Protein AF-A0A0M2V6H8-F1 (afdb_monomer)

Radius of gyration: 18.44 Å; Cα contacts (8 Å, |Δi|>4): 115; chains: 1; bounding box: 52×43×38 Å

Sequence (139 aa):
MTTFCNKELAPEEMGNYSDVTEVLNKEFSAEYQAFMADYAATGRSQHDPKLIKKHLEIIGADEKTKEKILLRHKVQAEFGANPLFSGNGLTKVNHNNRYSSDTPQQYGVAETFTFERDPLTIENLGPSVAIFPAKPIKG

Structure (mmCIF, N/CA/C/O backbone):
data_AF-A0A0M2V6H8-F1
#
_entry.id   AF-A0A0M2V6H8-F1
#
loop_
_atom_site.group_PDB
_atom_site.id
_atom_site.type_symbol
_atom_site.label_atom_id
_atom_site.label_alt_id
_atom_site.label_comp_id
_atom_site.label_asym_id
_atom_site.label_entity_id
_atom_site.label_seq_id
_atom_site.pdbx_PDB_ins_code
_atom_site.Cartn_x
_atom_site.Cartn_y
_atom_site.Cartn_z
_atom_site.occupancy
_atom_site.B_iso_or_equiv
_atom_site.auth_seq_id
_atom_site.auth_comp_id
_atom_site.auth_asym_id
_atom_site.auth_atom_id
_atom_site.pdbx_PDB_model_num
ATOM 1 N N . MET A 1 1 ? -8.957 -4.853 -8.916 1.00 72.00 1 MET A N 1
ATOM 2 C CA . MET A 1 1 ? -8.043 -4.690 -7.766 1.00 72.00 1 MET A CA 1
ATOM 3 C C . MET A 1 1 ? -8.717 -5.115 -6.466 1.00 72.00 1 MET A C 1
ATOM 5 O O . MET A 1 1 ? -8.337 -6.142 -5.936 1.00 72.00 1 MET A O 1
ATOM 9 N N . THR A 1 2 ? -9.769 -4.433 -6.004 1.00 79.31 2 THR A N 1
ATOM 10 C CA . THR A 1 2 ? -10.493 -4.750 -4.750 1.00 79.31 2 THR A CA 1
ATOM 11 C C . THR A 1 2 ? -10.930 -6.213 -4.621 1.00 79.31 2 THR A C 1
ATOM 13 O O . THR A 1 2 ? -10.548 -6.874 -3.665 1.00 79.31 2 THR A O 1
ATOM 16 N N . THR A 1 3 ? -11.631 -6.763 -5.621 1.00 82.50 3 THR A N 1
ATOM 17 C CA . THR A 1 3 ? -12.056 -8.180 -5.635 1.00 82.50 3 THR A CA 1
ATOM 18 C C . THR A 1 3 ? -10.890 -9.157 -5.499 1.00 82.50 3 THR A C 1
ATOM 20 O O . THR A 1 3 ? -11.033 -10.208 -4.887 1.00 82.50 3 THR A O 1
ATOM 23 N N . PHE A 1 4 ? -9.739 -8.817 -6.080 1.00 82.00 4 PHE A N 1
ATOM 24 C CA . PHE A 1 4 ? -8.539 -9.639 -6.000 1.00 82.00 4 PHE A CA 1
ATOM 25 C C . PHE A 1 4 ? -7.923 -9.549 -4.599 1.00 82.00 4 PHE A C 1
ATOM 27 O O . PHE A 1 4 ? -7.737 -10.574 -3.959 1.00 82.00 4 PHE A O 1
ATOM 34 N N . CYS A 1 5 ? -7.714 -8.342 -4.068 1.00 82.94 5 CYS A N 1
ATOM 35 C CA . CYS A 1 5 ? -7.177 -8.153 -2.718 1.00 82.94 5 CYS A CA 1
ATOM 36 C C . CYS A 1 5 ? -8.043 -8.820 -1.635 1.00 82.94 5 CYS A C 1
ATOM 38 O O . CYS A 1 5 ? -7.493 -9.483 -0.767 1.00 82.94 5 CYS A O 1
ATOM 40 N N . ASN A 1 6 ? -9.376 -8.717 -1.716 1.00 86.06 6 ASN A N 1
ATOM 41 C CA . ASN A 1 6 ? -10.295 -9.384 -0.776 1.00 86.06 6 ASN A CA 1
ATOM 42 C C . ASN A 1 6 ? -10.217 -10.914 -0.827 1.00 86.06 6 ASN A C 1
ATOM 44 O O . ASN A 1 6 ? -10.598 -11.584 0.126 1.00 86.06 6 ASN A O 1
ATOM 48 N N . LYS A 1 7 ? -9.786 -11.472 -1.961 1.00 87.50 7 LYS A 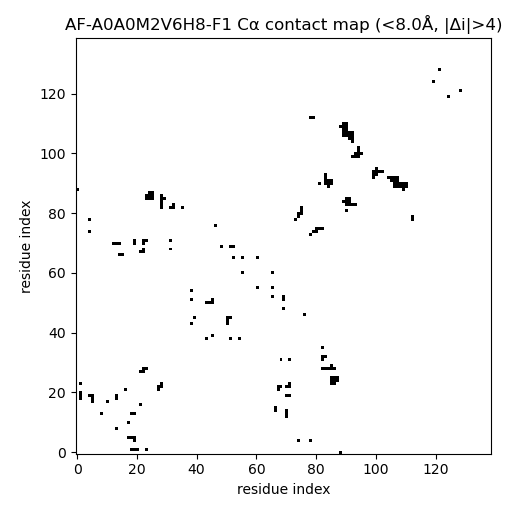N 1
ATOM 49 C CA . LYS A 1 7 ? -9.632 -12.914 -2.140 1.00 87.50 7 LYS A CA 1
ATOM 50 C C . LYS A 1 7 ? -8.274 -13.410 -1.646 1.00 87.50 7 LYS A C 1
ATOM 52 O O . LYS A 1 7 ? -8.200 -14.521 -1.133 1.00 87.50 7 LYS A O 1
ATOM 57 N N . GLU A 1 8 ? -7.217 -12.630 -1.862 1.00 86.19 8 GLU A N 1
ATOM 58 C CA . GLU A 1 8 ? -5.848 -13.069 -1.582 1.00 86.19 8 GLU A CA 1
ATOM 59 C C . GLU A 1 8 ? -5.355 -12.706 -0.178 1.00 86.19 8 GLU A C 1
ATOM 61 O O . GLU A 1 8 ? -4.503 -13.417 0.342 1.00 86.19 8 GLU A O 1
ATOM 66 N N . LEU A 1 9 ? -5.861 -11.633 0.440 1.00 85.38 9 LEU A N 1
ATOM 67 C CA . LEU A 1 9 ? -5.508 -11.309 1.823 1.00 85.38 9 LEU A CA 1
ATOM 68 C C . LEU A 1 9 ? -6.156 -12.302 2.784 1.00 85.38 9 LEU A C 1
ATOM 70 O O . LEU A 1 9 ? -7.356 -12.570 2.701 1.00 85.38 9 LEU A O 1
ATOM 74 N N . ALA A 1 10 ? -5.377 -12.799 3.740 1.00 86.19 10 ALA A N 1
ATOM 75 C CA . ALA A 1 10 ? -5.932 -13.579 4.833 1.00 86.19 10 ALA A CA 1
ATOM 76 C C . ALA A 1 10 ? -6.727 -12.670 5.800 1.00 86.19 10 ALA A C 1
ATOM 78 O O . ALA A 1 10 ? -6.422 -11.477 5.920 1.00 86.19 10 ALA A O 1
ATOM 79 N N . PRO A 1 11 ? -7.736 -13.195 6.521 1.00 83.75 11 PRO A N 1
ATOM 80 C CA . PRO A 1 11 ? -8.531 -12.408 7.468 1.00 83.75 11 PRO A CA 1
ATOM 81 C C . PRO A 1 11 ? -7.688 -11.656 8.508 1.00 83.75 11 PRO A C 1
ATOM 83 O O . PRO A 1 11 ? -7.974 -10.505 8.826 1.00 83.75 11 PRO A O 1
ATOM 86 N N . GLU A 1 12 ? -6.600 -12.261 8.986 1.00 84.25 12 GLU A N 1
ATOM 87 C CA . GLU A 1 12 ? -5.681 -11.646 9.949 1.00 84.25 12 GLU A CA 1
ATOM 88 C C . GLU A 1 12 ? -4.955 -10.430 9.357 1.00 84.25 12 GLU A C 1
ATOM 90 O O . GLU A 1 12 ? -4.581 -9.502 10.074 1.00 84.25 12 GLU A O 1
ATOM 95 N N . GLU A 1 13 ? -4.757 -10.421 8.039 1.00 82.75 13 GLU A N 1
ATOM 96 C CA . GLU A 1 13 ? -4.105 -9.338 7.307 1.00 82.75 13 GLU A CA 1
ATOM 97 C C . GLU A 1 13 ? -5.057 -8.180 7.007 1.00 82.75 13 GLU A C 1
ATOM 99 O O . GLU A 1 13 ? -4.599 -7.046 6.859 1.00 82.75 13 GLU A O 1
ATOM 104 N N . MET A 1 14 ? -6.362 -8.459 6.946 1.00 82.50 14 MET A N 1
ATOM 105 C CA . MET A 1 14 ? -7.407 -7.442 6.823 1.00 82.50 14 MET A CA 1
ATOM 106 C C . MET A 1 14 ? -7.745 -6.778 8.168 1.00 82.50 14 MET A C 1
ATOM 108 O O . MET A 1 14 ? -8.324 -5.689 8.200 1.00 82.50 14 MET A O 1
ATOM 112 N N . GLY A 1 15 ? -7.332 -7.387 9.285 1.00 82.81 15 GLY A N 1
ATOM 113 C CA . GLY A 1 15 ? -7.560 -6.860 10.626 1.00 82.81 15 GLY A CA 1
ATOM 114 C C . GLY A 1 15 ? -9.053 -6.774 10.943 1.00 82.81 15 GLY A C 1
ATOM 115 O O . GLY A 1 15 ? -9.768 -7.767 10.864 1.00 82.81 15 GLY A O 1
ATOM 116 N N . ASN A 1 16 ? -9.533 -5.577 11.288 1.00 84.94 16 ASN A N 1
ATOM 117 C CA . ASN A 1 16 ? -10.950 -5.333 11.588 1.00 84.94 16 ASN A CA 1
ATOM 118 C C . ASN A 1 16 ? -11.819 -5.108 10.338 1.00 84.94 16 ASN A C 1
ATOM 120 O O . ASN A 1 16 ? -13.021 -4.862 10.462 1.00 84.94 16 ASN A O 1
ATOM 124 N N . TYR A 1 17 ? -11.232 -5.155 9.142 1.00 86.50 17 TYR A N 1
ATOM 125 C CA . TYR A 1 17 ? -11.947 -4.952 7.889 1.00 86.50 17 TYR A CA 1
ATOM 126 C C . TYR A 1 17 ? -12.276 -6.292 7.238 1.00 86.50 17 TYR A C 1
ATOM 128 O O . TYR A 1 17 ? -11.476 -7.219 7.245 1.00 86.50 17 TYR A O 1
ATOM 136 N N . SER A 1 18 ? -13.462 -6.381 6.644 1.00 83.38 18 SER A N 1
ATOM 137 C CA . SER A 1 18 ? -13.866 -7.509 5.798 1.00 83.38 18 SER A CA 1
ATOM 138 C C . SER A 1 18 ? -13.768 -7.194 4.303 1.00 83.38 18 SER A C 1
ATOM 140 O O . SER A 1 18 ? -13.950 -8.091 3.482 1.00 83.38 18 SER A O 1
ATOM 142 N N . ASP A 1 19 ? -13.512 -5.930 3.949 1.00 87.12 19 ASP A N 1
ATOM 143 C CA . ASP A 1 19 ? -13.425 -5.461 2.569 1.00 87.12 19 ASP A CA 1
ATOM 144 C C . ASP A 1 19 ? -12.394 -4.327 2.429 1.00 87.12 19 ASP A C 1
ATOM 146 O O . ASP A 1 19 ? -12.477 -3.292 3.098 1.00 87.12 19 ASP A O 1
ATOM 150 N N . VAL A 1 20 ? -11.431 -4.490 1.517 1.00 87.62 20 VAL A N 1
ATOM 151 C CA . VAL A 1 20 ? -10.428 -3.469 1.199 1.00 87.62 20 VAL A CA 1
ATOM 152 C C . VAL A 1 20 ? -11.004 -2.241 0.490 1.00 87.62 20 VAL A C 1
ATOM 154 O O . VAL A 1 20 ? -10.299 -1.239 0.366 1.00 87.62 20 VAL A O 1
ATOM 157 N N . THR A 1 21 ? -12.262 -2.245 0.033 1.00 88.25 21 THR A N 1
ATOM 158 C CA . THR A 1 21 ? -12.916 -1.037 -0.512 1.00 88.25 21 THR A CA 1
ATOM 159 C C . THR A 1 21 ? -12.959 0.105 0.501 1.00 88.25 21 THR A C 1
ATOM 161 O O . THR A 1 21 ? -12.975 1.269 0.108 1.00 88.25 21 THR A O 1
ATOM 164 N N . GLU A 1 22 ? -12.898 -0.205 1.798 1.00 87.81 22 GLU A N 1
ATOM 165 C CA . GLU A 1 22 ? -12.802 0.766 2.897 1.00 87.81 22 GLU A CA 1
ATOM 166 C C . GLU A 1 22 ? -11.524 1.614 2.873 1.00 87.81 22 GLU A C 1
ATOM 168 O O . GLU A 1 22 ? -11.493 2.702 3.463 1.00 87.81 22 GLU A O 1
ATOM 173 N N . VAL A 1 23 ? -10.487 1.129 2.181 1.00 87.38 23 VAL A N 1
ATOM 174 C CA . VAL A 1 23 ? -9.190 1.803 2.034 1.00 87.38 23 VAL A CA 1
ATOM 175 C C . VAL A 1 23 ? -8.781 2.033 0.574 1.00 87.38 23 VAL A C 1
ATOM 177 O O . VAL A 1 23 ? -7.915 2.857 0.294 1.00 87.38 23 VAL A O 1
ATOM 180 N N . LEU A 1 24 ? -9.406 1.342 -0.382 1.00 85.12 24 LEU A N 1
ATOM 181 C CA . LEU A 1 24 ? -9.209 1.521 -1.824 1.00 85.12 24 LEU A CA 1
ATOM 182 C C . LEU A 1 24 ? -10.299 2.398 -2.456 1.00 85.12 24 LEU A C 1
ATOM 184 O O . LEU A 1 24 ? -10.794 2.098 -3.541 1.00 85.12 24 LEU A O 1
ATOM 188 N N . ASN A 1 25 ? -10.667 3.487 -1.789 1.00 84.75 25 ASN A N 1
ATOM 189 C CA . ASN A 1 25 ? -11.615 4.482 -2.290 1.00 84.75 25 ASN A CA 1
ATOM 190 C C . ASN A 1 25 ? -10.944 5.850 -2.468 1.00 84.75 25 ASN A C 1
ATOM 192 O O . ASN A 1 25 ? -9.824 6.085 -2.012 1.00 84.75 25 ASN A O 1
ATOM 196 N N . LYS A 1 26 ? -11.626 6.750 -3.178 1.00 80.25 26 LYS A N 1
ATOM 197 C CA . LYS A 1 26 ? -11.078 8.053 -3.569 1.00 80.25 26 LYS A CA 1
ATOM 198 C C . LYS A 1 26 ? -10.797 8.939 -2.358 1.00 80.25 26 LYS A C 1
ATOM 200 O O . LYS A 1 26 ? -9.805 9.668 -2.358 1.00 80.25 26 LYS A O 1
ATOM 205 N N . GLU A 1 27 ? -11.677 8.878 -1.369 1.00 84.69 27 GLU A N 1
ATOM 206 C CA . GLU A 1 27 ? -11.639 9.664 -0.144 1.00 84.69 27 GLU A CA 1
ATOM 207 C C . GLU A 1 27 ? -10.386 9.293 0.658 1.00 84.69 27 GLU A C 1
ATOM 209 O O . GLU A 1 27 ? -9.517 10.135 0.889 1.00 84.69 27 GLU A O 1
ATOM 214 N N . PHE A 1 28 ? -10.217 8.004 0.950 1.00 87.44 28 PHE A N 1
ATOM 215 C CA . PHE A 1 28 ? -9.093 7.508 1.735 1.00 87.44 28 PHE A CA 1
ATOM 216 C C . PHE A 1 28 ? -7.765 7.519 0.968 1.00 87.44 28 PHE A C 1
ATOM 218 O O . PHE A 1 28 ? -6.708 7.715 1.564 1.00 87.44 28 PHE A O 1
ATOM 225 N N . SER A 1 29 ? -7.780 7.381 -0.363 1.00 84.12 29 SER A N 1
ATOM 226 C CA . SER A 1 29 ? -6.562 7.522 -1.172 1.00 84.12 29 SER A CA 1
ATOM 227 C C . SER A 1 29 ? -5.890 8.889 -0.989 1.00 84.12 29 SER A C 1
ATOM 229 O O . SER A 1 29 ? -4.664 8.961 -1.017 1.00 84.12 29 SER A O 1
ATOM 231 N N . ALA A 1 30 ? -6.656 9.967 -0.788 1.00 84.88 30 ALA A N 1
ATOM 232 C CA . ALA A 1 30 ? -6.089 11.292 -0.531 1.00 84.88 30 ALA A CA 1
ATOM 233 C C . ALA A 1 30 ? -5.434 11.380 0.857 1.00 84.88 30 ALA A C 1
ATOM 235 O O . ALA A 1 30 ? -4.326 11.904 0.977 1.00 84.88 30 ALA A O 1
ATOM 236 N N . GLU A 1 31 ? -6.084 10.825 1.883 1.00 89.56 31 GLU A N 1
ATOM 237 C CA . GLU A 1 31 ? -5.536 10.742 3.244 1.00 89.56 31 GLU A CA 1
ATOM 238 C C . GLU A 1 31 ? -4.242 9.922 3.272 1.00 89.56 31 GLU A C 1
ATOM 240 O O . GLU A 1 31 ? -3.222 10.358 3.806 1.00 89.56 31 GLU A O 1
ATOM 245 N N . TYR A 1 32 ? -4.250 8.763 2.616 1.00 90.31 32 TYR A N 1
ATOM 246 C CA . TYR A 1 32 ? -3.085 7.897 2.517 1.00 90.31 32 TYR A CA 1
ATOM 247 C C . TYR A 1 32 ? -1.931 8.551 1.741 1.00 90.31 32 TYR A C 1
ATOM 249 O O . TYR A 1 32 ? -0.771 8.442 2.140 1.00 90.31 32 TYR A O 1
ATOM 257 N N . GLN A 1 33 ? -2.232 9.284 0.664 1.00 86.56 33 GLN A N 1
ATOM 258 C CA . GLN A 1 33 ? -1.229 10.052 -0.075 1.00 86.56 33 GLN A CA 1
ATOM 259 C C . GLN A 1 33 ? -0.581 11.128 0.812 1.00 86.56 33 GLN A C 1
ATOM 261 O O . GLN A 1 33 ? 0.641 11.283 0.782 1.00 86.56 33 GLN A O 1
ATOM 266 N N . ALA A 1 34 ? -1.376 11.851 1.608 1.00 89.12 34 ALA A N 1
ATOM 267 C CA . ALA A 1 34 ? -0.867 12.854 2.541 1.00 89.12 34 ALA A CA 1
A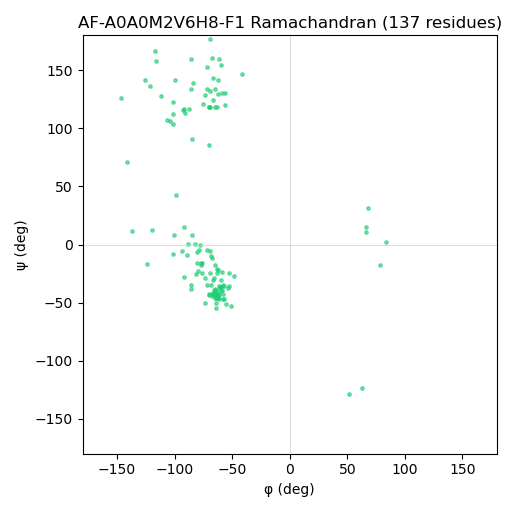TOM 268 C C . ALA A 1 34 ? 0.018 12.218 3.625 1.00 89.12 34 ALA A C 1
ATOM 270 O O . ALA A 1 34 ? 1.119 12.709 3.877 1.00 89.12 34 ALA A O 1
ATOM 271 N N . PHE A 1 35 ? -0.408 11.084 4.191 1.00 92.62 35 PHE A N 1
ATOM 272 C CA . PHE A 1 35 ? 0.398 10.312 5.137 1.00 92.62 35 PHE A CA 1
ATOM 273 C C . PHE A 1 35 ? 1.744 9.886 4.539 1.00 92.62 35 PHE A C 1
ATOM 275 O O . PHE A 1 35 ? 2.782 10.075 5.166 1.00 92.62 35 PHE A O 1
ATOM 282 N N . MET A 1 36 ? 1.759 9.343 3.318 1.00 90.44 36 MET A N 1
ATOM 283 C CA . MET A 1 36 ? 3.005 8.902 2.681 1.00 90.44 36 MET A CA 1
ATOM 284 C C . MET A 1 36 ? 3.941 10.070 2.347 1.00 90.44 36 MET A C 1
ATOM 286 O O . MET A 1 36 ? 5.158 9.896 2.387 1.00 90.44 36 MET A O 1
ATOM 290 N N . ALA A 1 37 ? 3.403 11.257 2.050 1.00 88.38 37 ALA A N 1
ATOM 291 C CA . ALA A 1 37 ? 4.204 12.464 1.852 1.00 88.38 37 ALA A CA 1
ATOM 292 C C . ALA A 1 37 ? 4.868 12.934 3.159 1.00 88.38 37 ALA A C 1
ATOM 294 O O . ALA A 1 37 ? 6.054 13.262 3.157 1.00 88.38 37 ALA A O 1
ATOM 295 N N . ASP A 1 38 ? 4.129 12.909 4.271 1.00 91.44 38 ASP A N 1
ATOM 296 C CA . ASP A 1 38 ? 4.664 13.196 5.606 1.00 91.44 38 ASP A CA 1
ATOM 297 C C . ASP A 1 38 ? 5.708 12.147 6.031 1.00 91.44 38 ASP A C 1
ATOM 299 O O . ASP A 1 38 ? 6.827 12.485 6.421 1.00 91.44 38 ASP A O 1
ATOM 303 N N . TYR A 1 39 ? 5.408 10.859 5.840 1.00 91.94 39 TYR A N 1
ATOM 304 C CA . TYR A 1 39 ? 6.339 9.769 6.128 1.00 91.94 39 TYR A CA 1
ATOM 305 C C . TYR A 1 39 ? 7.637 9.881 5.314 1.00 91.94 39 TYR A C 1
ATOM 307 O O . TYR A 1 39 ? 8.725 9.653 5.850 1.00 91.94 39 TYR A O 1
ATOM 315 N N . ALA A 1 40 ? 7.557 10.272 4.038 1.00 88.31 40 ALA A N 1
ATOM 316 C CA . ALA A 1 40 ? 8.727 10.455 3.180 1.00 88.31 40 ALA A CA 1
ATOM 317 C C . ALA A 1 40 ? 9.708 11.509 3.727 1.00 88.31 40 ALA A C 1
ATOM 319 O O . ALA A 1 40 ? 10.920 11.349 3.563 1.00 88.31 40 ALA A O 1
ATOM 320 N N . ALA A 1 41 ? 9.225 12.530 4.446 1.00 89.69 41 ALA A N 1
ATOM 321 C CA . ALA A 1 41 ? 10.080 13.537 5.080 1.00 89.69 41 ALA A CA 1
ATOM 322 C C . ALA A 1 41 ? 10.983 12.955 6.186 1.00 89.69 41 ALA A C 1
ATOM 324 O O . ALA A 1 41 ? 11.996 13.557 6.539 1.00 89.69 41 ALA A O 1
ATOM 325 N N . THR A 1 42 ? 10.667 11.763 6.707 1.00 89.75 42 THR A N 1
ATOM 326 C CA . THR A 1 42 ? 11.496 11.077 7.711 1.00 89.75 42 THR A CA 1
ATOM 327 C C . THR A 1 42 ? 12.748 10.415 7.128 1.00 89.75 42 THR A C 1
ATOM 329 O O . THR A 1 42 ? 13.648 10.050 7.886 1.00 89.75 42 THR A O 1
ATOM 332 N N . GLY A 1 43 ? 12.801 10.203 5.805 1.00 88.62 43 GLY A N 1
ATOM 333 C CA . GLY A 1 43 ? 13.884 9.480 5.127 1.00 88.62 43 GLY A CA 1
ATOM 334 C C . GLY A 1 43 ? 13.975 7.984 5.466 1.00 88.62 43 GLY A C 1
ATOM 335 O O . GLY A 1 43 ? 14.970 7.339 5.136 1.00 88.62 43 GLY A O 1
ATOM 336 N N . ARG A 1 44 ? 12.972 7.420 6.153 1.00 90.12 44 ARG A N 1
ATOM 337 C CA . ARG A 1 44 ? 12.948 6.009 6.567 1.00 90.12 44 ARG A CA 1
ATOM 338 C C . ARG A 1 44 ? 12.404 5.096 5.467 1.00 90.12 44 ARG A C 1
ATOM 340 O O . ARG A 1 44 ? 11.710 5.528 4.552 1.00 90.12 44 ARG A O 1
ATOM 347 N N . SER A 1 45 ? 12.724 3.806 5.574 1.00 87.25 45 SER A N 1
ATOM 348 C CA . SER A 1 45 ? 12.281 2.803 4.604 1.00 87.25 45 SER A CA 1
ATOM 349 C C . SER A 1 45 ? 10.777 2.551 4.695 1.00 87.25 45 SER A C 1
ATOM 351 O O . SER A 1 45 ? 10.298 2.005 5.686 1.00 87.25 45 SER A O 1
ATOM 353 N N . GLN A 1 46 ? 10.061 2.840 3.607 1.00 85.75 46 GLN A N 1
ATOM 354 C CA . GLN A 1 46 ? 8.645 2.494 3.433 1.00 85.75 46 GLN A CA 1
ATOM 355 C C . GLN A 1 46 ? 8.388 0.986 3.277 1.00 85.75 46 GLN A C 1
ATOM 357 O O . GLN A 1 46 ? 7.242 0.582 3.172 1.00 85.75 46 GLN A O 1
ATOM 362 N N . HIS A 1 47 ? 9.434 0.160 3.197 1.00 84.50 47 HIS A N 1
ATOM 363 C CA . HIS A 1 47 ? 9.304 -1.293 3.050 1.00 84.50 47 HIS A CA 1
ATOM 364 C C . HIS A 1 47 ? 9.338 -2.025 4.397 1.00 84.50 47 HIS A C 1
ATOM 366 O O . HIS A 1 47 ? 9.145 -3.236 4.437 1.00 84.50 47 HIS A O 1
ATOM 372 N N . ASP A 1 48 ? 9.590 -1.309 5.499 1.00 85.62 48 ASP A N 1
ATOM 373 C CA . ASP A 1 48 ? 9.492 -1.863 6.847 1.00 85.62 48 ASP A CA 1
ATOM 374 C C . ASP A 1 48 ? 8.164 -1.429 7.499 1.00 85.62 48 ASP A C 1
ATOM 376 O O . ASP A 1 48 ? 8.047 -0.291 7.980 1.00 85.62 48 ASP A O 1
ATOM 380 N N . PRO A 1 49 ? 7.157 -2.320 7.578 1.00 85.50 49 PRO A N 1
ATOM 381 C CA . PRO A 1 49 ? 5.849 -1.983 8.137 1.00 85.50 49 PRO A CA 1
ATOM 382 C C . PRO A 1 49 ? 5.918 -1.578 9.618 1.00 85.50 49 PRO A C 1
ATOM 3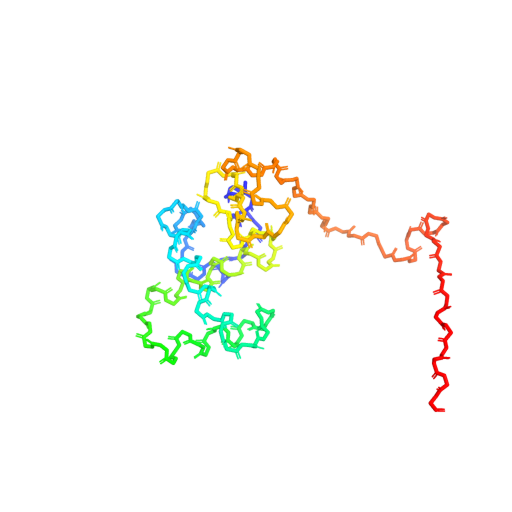84 O O . PRO A 1 49 ? 5.052 -0.842 10.100 1.00 85.50 49 PRO A O 1
ATOM 387 N N . LYS A 1 50 ? 6.964 -1.982 10.357 1.00 90.25 50 LYS A N 1
ATOM 388 C CA . LYS A 1 50 ? 7.155 -1.559 11.753 1.00 90.25 50 LYS A CA 1
ATOM 389 C C . LYS A 1 50 ? 7.482 -0.072 11.841 1.00 90.25 50 LYS A C 1
ATOM 391 O O . LYS A 1 50 ? 7.055 0.591 12.785 1.00 90.25 50 LYS A O 1
ATOM 396 N N . LEU A 1 51 ? 8.214 0.467 10.863 1.00 91.94 51 LEU A N 1
ATOM 397 C CA . LEU A 1 51 ? 8.555 1.889 10.822 1.00 91.94 51 LEU A CA 1
ATOM 398 C C . LEU A 1 51 ? 7.342 2.752 10.474 1.00 91.94 51 LEU A C 1
ATOM 400 O O . LEU A 1 51 ? 7.212 3.844 11.024 1.00 91.94 51 LEU A O 1
ATOM 404 N N . ILE A 1 52 ? 6.449 2.252 9.619 1.00 92.19 52 ILE A N 1
ATOM 405 C CA 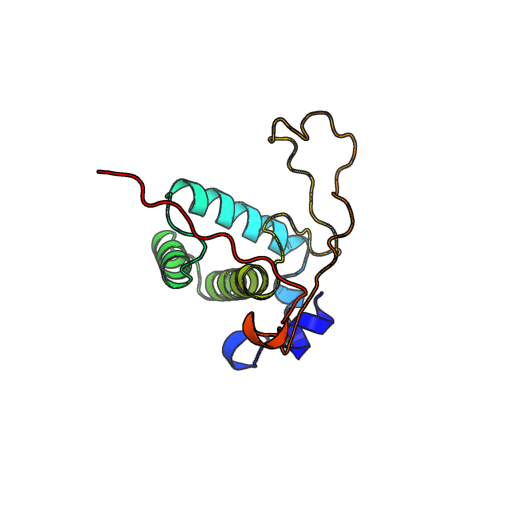. ILE A 1 52 ? 5.166 2.893 9.298 1.00 92.19 52 ILE A CA 1
ATOM 406 C C . ILE A 1 52 ? 4.281 2.951 10.543 1.00 92.19 52 ILE A C 1
ATOM 408 O O . ILE A 1 52 ? 3.825 4.029 10.923 1.00 92.19 52 ILE A O 1
ATOM 412 N N . LYS A 1 53 ? 4.115 1.819 11.243 1.00 92.56 53 LYS A N 1
ATOM 413 C CA . LYS A 1 53 ? 3.359 1.766 12.503 1.00 92.56 53 LYS A CA 1
ATOM 414 C C . LYS A 1 53 ? 3.926 2.729 13.549 1.00 92.56 53 LYS A C 1
ATOM 416 O O . LYS A 1 53 ? 3.181 3.506 14.137 1.00 92.56 53 LYS A O 1
ATOM 421 N N . LYS A 1 54 ? 5.249 2.735 13.727 1.00 93.62 54 LYS A N 1
ATOM 422 C CA . LYS A 1 54 ? 5.925 3.647 14.657 1.00 93.62 54 LYS A CA 1
ATOM 423 C C . LYS A 1 54 ? 5.691 5.117 14.298 1.00 93.62 54 LYS A C 1
ATOM 425 O O . LYS A 1 54 ? 5.568 5.948 15.189 1.00 93.62 54 LYS A O 1
ATOM 430 N N . HIS A 1 55 ? 5.645 5.455 13.010 1.00 94.44 55 HIS A N 1
ATOM 431 C CA . HIS A 1 55 ? 5.353 6.822 12.579 1.00 94.44 55 HIS A CA 1
ATOM 432 C C . HIS A 1 55 ? 3.919 7.233 12.920 1.00 94.44 55 HIS A C 1
ATOM 434 O O . HIS A 1 55 ? 3.714 8.309 13.472 1.00 94.44 55 HIS A O 1
ATOM 440 N N . LEU A 1 56 ? 2.946 6.344 12.703 1.00 93.50 56 LEU A N 1
ATOM 441 C CA . LEU A 1 56 ? 1.552 6.572 13.097 1.00 93.50 56 LEU A CA 1
ATOM 442 C C . LEU A 1 56 ? 1.386 6.790 14.610 1.00 93.50 56 LEU A C 1
ATOM 444 O O . LEU A 1 56 ? 0.561 7.597 15.037 1.00 93.50 56 LEU A O 1
ATOM 448 N N . GLU A 1 57 ? 2.173 6.084 15.422 1.00 93.19 57 GLU A N 1
ATOM 449 C CA . GLU A 1 57 ? 2.225 6.290 16.873 1.00 93.19 57 GLU A CA 1
ATOM 450 C C . GLU A 1 57 ? 2.818 7.661 17.236 1.00 93.19 57 GLU A C 1
ATOM 452 O O . GLU A 1 57 ? 2.280 8.341 18.107 1.00 93.19 57 GLU A O 1
ATOM 457 N N . ILE A 1 58 ? 3.880 8.099 16.548 1.00 92.88 58 ILE A N 1
ATOM 458 C CA . ILE A 1 58 ? 4.538 9.398 16.784 1.00 92.88 58 ILE A CA 1
ATOM 459 C C . ILE A 1 58 ? 3.609 10.572 16.464 1.00 92.88 58 ILE A C 1
ATOM 461 O O . ILE A 1 58 ? 3.561 11.529 17.235 1.00 92.88 58 ILE A O 1
ATOM 465 N N . ILE A 1 59 ? 2.866 10.506 15.357 1.00 92.25 59 ILE A N 1
ATOM 466 C CA . ILE A 1 59 ? 1.929 11.573 14.966 1.00 92.25 59 ILE A CA 1
ATOM 467 C C . ILE A 1 59 ? 0.617 11.538 15.767 1.00 92.25 59 ILE A C 1
ATOM 469 O O . ILE A 1 59 ? -0.255 12.375 15.550 1.00 92.25 59 ILE A O 1
ATOM 473 N N . GLY A 1 60 ? 0.461 10.577 16.685 1.00 91.62 60 GLY A N 1
ATOM 474 C CA . GLY A 1 60 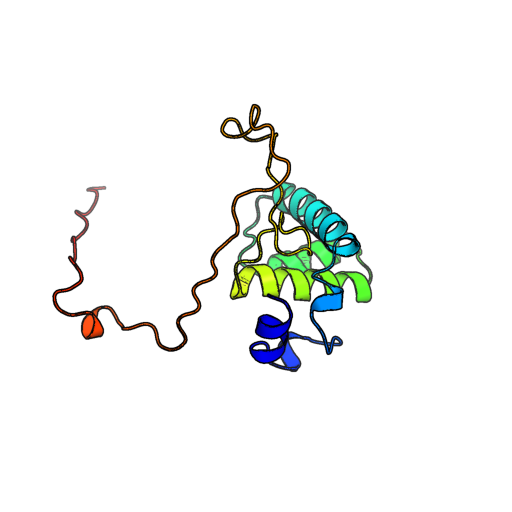? -0.717 10.465 17.541 1.00 91.62 60 GLY A CA 1
ATOM 475 C C . GLY A 1 60 ? -1.994 10.088 16.790 1.00 91.62 60 GLY A C 1
ATOM 476 O O . GLY A 1 60 ? -3.075 10.509 17.195 1.00 91.62 60 GLY A O 1
ATOM 477 N N . ALA A 1 61 ? -1.887 9.314 15.703 1.00 91.81 61 ALA A N 1
ATOM 478 C CA . ALA A 1 61 ? -3.055 8.871 14.947 1.00 91.81 61 ALA A CA 1
ATOM 479 C C . ALA A 1 61 ? -3.973 7.995 15.820 1.00 91.81 61 ALA A C 1
ATOM 481 O O . ALA A 1 61 ? -3.498 7.171 16.615 1.00 91.81 61 ALA A O 1
ATOM 482 N N . ASP A 1 62 ? -5.288 8.151 15.667 1.00 93.00 62 ASP A N 1
ATOM 483 C CA . ASP A 1 62 ? -6.262 7.287 16.332 1.00 93.00 62 ASP A CA 1
ATOM 484 C C . ASP A 1 62 ? -6.201 5.850 15.783 1.00 93.00 62 ASP A C 1
ATOM 486 O O . ASP A 1 62 ? -5.684 5.598 14.691 1.00 93.00 62 ASP A O 1
ATOM 490 N N . GLU A 1 63 ? -6.724 4.889 16.547 1.00 89.81 63 GLU A N 1
ATOM 491 C CA . GLU A 1 63 ? -6.637 3.467 16.188 1.00 89.81 63 GLU A CA 1
ATOM 492 C C . GLU A 1 63 ? -7.342 3.135 14.869 1.00 89.81 63 GLU A C 1
ATOM 494 O O . GLU A 1 63 ? -6.817 2.359 14.073 1.00 89.81 63 GLU A O 1
ATOM 499 N N . LYS A 1 64 ? -8.467 3.786 14.556 1.00 90.25 64 LYS A N 1
ATOM 500 C CA . LYS A 1 64 ? -9.174 3.531 13.297 1.00 90.25 64 LYS A CA 1
ATOM 501 C C . LYS A 1 64 ?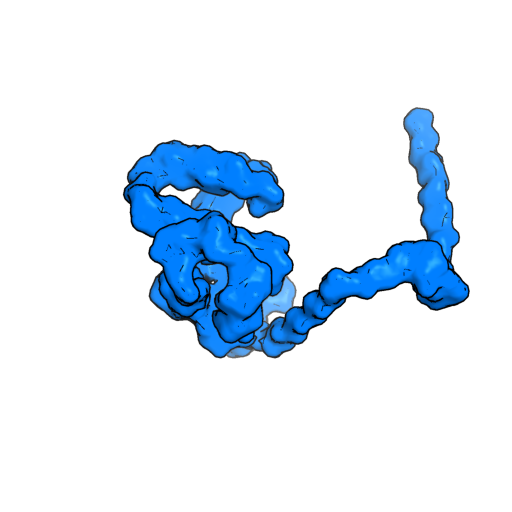 -8.344 4.005 12.104 1.00 90.25 64 LYS A C 1
ATOM 503 O O . LYS A 1 64 ? -8.215 3.279 11.117 1.00 90.25 64 LYS A O 1
ATOM 508 N N . THR A 1 65 ? -7.751 5.192 12.202 1.00 89.81 65 THR A N 1
ATOM 509 C CA . THR A 1 65 ? -6.850 5.733 11.174 1.00 89.81 65 THR A CA 1
ATOM 510 C C . THR A 1 65 ? -5.604 4.865 11.009 1.00 89.81 65 THR A C 1
ATOM 512 O O . THR A 1 65 ? -5.218 4.555 9.880 1.00 89.81 65 THR A O 1
ATOM 515 N N . LYS A 1 66 ? -5.007 4.405 12.117 1.00 91.31 66 LYS A N 1
ATOM 516 C CA . LYS A 1 66 ? -3.872 3.470 12.090 1.00 91.31 66 LYS A CA 1
ATOM 517 C C . LYS A 1 66 ? -4.206 2.209 11.308 1.00 91.31 66 LYS A C 1
ATOM 519 O O . LYS A 1 66 ? -3.460 1.843 10.404 1.00 91.31 66 LYS A O 1
ATOM 524 N N . GLU A 1 67 ? -5.326 1.569 11.625 1.00 91.56 67 GLU A N 1
ATOM 525 C CA . GLU A 1 67 ? -5.743 0.334 10.964 1.00 91.56 67 GLU A CA 1
ATOM 526 C C . GLU A 1 67 ? -5.989 0.545 9.465 1.00 91.56 67 GLU A C 1
ATOM 528 O O . GLU A 1 67 ? -5.507 -0.249 8.656 1.00 91.56 67 GLU A O 1
ATOM 533 N N . LYS A 1 68 ? -6.652 1.645 9.068 1.00 92.75 68 LYS A N 1
ATOM 534 C CA . LYS A 1 68 ? -6.864 1.950 7.642 1.00 92.75 68 LYS A CA 1
ATOM 535 C C . LYS A 1 68 ? -5.553 2.190 6.895 1.00 92.75 68 LYS A C 1
ATOM 537 O O . LYS A 1 68 ? -5.368 1.659 5.799 1.00 92.75 68 LYS A O 1
ATOM 542 N N . ILE A 1 69 ? -4.634 2.970 7.471 1.00 92.44 69 ILE A N 1
ATOM 543 C CA . ILE A 1 69 ? -3.341 3.260 6.837 1.00 92.44 69 ILE A CA 1
ATOM 544 C C . ILE A 1 69 ? -2.511 1.983 6.721 1.00 92.44 69 ILE A C 1
ATOM 546 O O . ILE A 1 69 ? -1.947 1.731 5.659 1.00 92.44 69 ILE A O 1
ATOM 550 N N . LEU A 1 70 ? -2.465 1.153 7.766 1.00 92.19 70 LEU A N 1
ATOM 551 C CA . LEU A 1 70 ? -1.722 -0.106 7.743 1.00 92.19 70 LEU A CA 1
ATOM 552 C C . LEU A 1 70 ? -2.291 -1.087 6.713 1.00 92.19 70 LEU A C 1
ATOM 554 O O . LEU A 1 70 ? -1.518 -1.662 5.948 1.00 92.19 70 LEU A O 1
ATOM 558 N N . LEU A 1 71 ? -3.618 -1.225 6.628 1.00 91.50 71 LEU A N 1
ATOM 559 C CA . LEU A 1 71 ? -4.256 -2.057 5.607 1.00 91.50 71 LEU A CA 1
ATOM 560 C C . LEU A 1 71 ? -3.954 -1.535 4.196 1.00 91.50 71 LEU A C 1
ATOM 562 O O . LEU A 1 71 ? -3.554 -2.298 3.317 1.00 91.50 71 LEU A O 1
ATOM 566 N N . ARG A 1 72 ? -4.073 -0.221 3.972 1.00 89.81 72 ARG A N 1
ATOM 567 C CA . ARG A 1 72 ? -3.766 0.385 2.669 1.00 89.81 72 ARG A CA 1
ATOM 568 C C . ARG A 1 72 ? -2.306 0.218 2.276 1.00 89.81 72 ARG A C 1
ATOM 570 O O . ARG A 1 72 ? -2.020 -0.064 1.111 1.00 89.81 72 ARG A O 1
ATOM 577 N N . HIS A 1 73 ? -1.409 0.381 3.243 1.00 89.94 73 HIS A N 1
ATOM 578 C CA . HIS A 1 73 ? 0.023 0.212 3.064 1.00 89.94 73 HIS A CA 1
ATOM 579 C C . HIS A 1 73 ? 0.383 -1.234 2.751 1.00 89.94 73 HIS A C 1
ATOM 581 O O . HIS A 1 73 ? 1.189 -1.484 1.859 1.00 89.94 73 HIS A O 1
ATOM 587 N N . LYS A 1 74 ? -0.277 -2.195 3.401 1.00 88.69 74 LYS A N 1
ATOM 588 C CA . LYS A 1 74 ? -0.131 -3.610 3.070 1.00 88.69 74 LYS A CA 1
ATOM 589 C C . LYS A 1 74 ? -0.596 -3.903 1.648 1.00 88.69 74 LYS A C 1
ATOM 591 O O . LYS A 1 74 ? 0.138 -4.519 0.887 1.00 88.69 74 LYS A O 1
ATOM 596 N N . VAL A 1 75 ? -1.748 -3.371 1.238 1.00 86.12 75 VAL A N 1
ATOM 597 C CA . VAL A 1 75 ? -2.214 -3.514 -0.149 1.00 86.12 75 VAL A CA 1
ATOM 598 C C . VAL A 1 75 ? -1.229 -2.897 -1.152 1.00 86.12 75 VAL A C 1
ATOM 600 O O . VAL A 1 75 ? -1.015 -3.450 -2.228 1.00 86.12 75 VAL A O 1
ATOM 603 N N . GLN A 1 76 ? -0.594 -1.773 -0.810 1.00 84.88 76 GLN A N 1
ATOM 604 C CA . GLN A 1 76 ? 0.477 -1.201 -1.627 1.00 84.88 76 GLN A CA 1
ATOM 605 C C . GLN A 1 76 ? 1.709 -2.115 -1.692 1.00 84.88 76 GLN A C 1
ATOM 607 O O . GLN A 1 76 ? 2.263 -2.289 -2.774 1.00 84.88 76 GLN A O 1
ATOM 612 N N . ALA A 1 77 ? 2.161 -2.646 -0.555 1.00 81.75 77 ALA A N 1
ATOM 613 C CA . ALA A 1 77 ? 3.384 -3.438 -0.462 1.00 81.75 77 ALA A CA 1
ATOM 614 C C . ALA A 1 77 ? 3.247 -4.806 -1.147 1.00 81.75 77 ALA A C 1
ATOM 616 O O . ALA A 1 77 ? 4.140 -5.197 -1.892 1.00 81.75 77 ALA A O 1
ATOM 617 N N . GLU A 1 78 ? 2.118 -5.487 -0.942 1.00 80.62 78 GLU A N 1
ATOM 618 C CA . GLU A 1 78 ? 1.876 -6.847 -1.442 1.00 80.62 78 GLU A CA 1
ATOM 619 C C . GLU A 1 78 ? 1.344 -6.861 -2.881 1.00 80.62 78 GLU A C 1
ATOM 621 O O . GLU A 1 78 ? 1.670 -7.747 -3.667 1.00 80.62 78 GLU A O 1
ATOM 626 N N . PHE A 1 79 ? 0.530 -5.866 -3.254 1.00 76.19 79 PHE A N 1
ATOM 627 C CA . PHE A 1 79 ? -0.162 -5.847 -4.550 1.00 76.19 79 PHE A CA 1
ATOM 628 C C . PHE A 1 79 ? 0.199 -4.645 -5.426 1.00 76.19 79 PHE A C 1
ATOM 630 O O . PHE A 1 79 ? -0.473 -4.370 -6.418 1.00 76.19 79 PHE A O 1
ATOM 637 N N . GLY A 1 80 ? 1.244 -3.893 -5.072 1.00 69.38 80 GLY A N 1
ATOM 638 C CA . GLY A 1 80 ? 1.783 -2.822 -5.914 1.00 69.38 80 GLY A CA 1
ATOM 639 C C . GLY A 1 80 ? 0.849 -1.627 -6.117 1.00 69.38 80 GLY A C 1
ATOM 640 O O . GLY A 1 80 ? 1.091 -0.815 -7.006 1.00 69.38 80 GLY A O 1
ATOM 641 N N . ALA A 1 81 ? -0.211 -1.483 -5.314 1.00 65.88 81 ALA A N 1
ATOM 642 C CA . ALA A 1 81 ? -1.136 -0.360 -5.413 1.00 65.88 81 ALA A CA 1
ATOM 643 C C . ALA A 1 81 ? -0.457 0.940 -4.944 1.00 65.88 81 ALA A C 1
ATOM 645 O O . ALA A 1 81 ? -0.575 1.310 -3.774 1.00 65.88 81 ALA A O 1
ATOM 646 N N . ASN A 1 82 ? 0.247 1.607 -5.865 1.00 66.56 82 ASN A N 1
ATOM 647 C CA . ASN A 1 82 ? 1.038 2.829 -5.680 1.00 66.56 82 ASN A CA 1
ATOM 648 C C . ASN A 1 82 ? 0.329 3.867 -4.773 1.00 66.56 82 ASN A C 1
ATOM 650 O O . ASN A 1 82 ? -0.901 3.984 -4.833 1.00 66.56 82 ASN A O 1
ATOM 654 N N . PRO A 1 83 ? 1.066 4.668 -3.973 1.00 58.69 83 PRO A N 1
ATOM 655 C CA . PRO A 1 83 ? 0.500 5.790 -3.215 1.00 58.69 83 PRO A CA 1
ATOM 656 C C . PRO A 1 83 ? -0.408 6.736 -4.020 1.00 58.69 83 PRO A C 1
ATOM 658 O O . PRO A 1 83 ? -1.301 7.358 -3.455 1.00 58.69 83 PRO A O 1
ATOM 661 N N . LEU A 1 84 ? -0.197 6.843 -5.335 1.00 61.22 84 LEU A N 1
ATOM 662 C CA . LEU A 1 84 ? -0.983 7.678 -6.251 1.00 61.22 84 LEU A CA 1
ATOM 663 C C . LEU A 1 84 ? -2.219 6.979 -6.839 1.00 61.22 84 LEU A C 1
ATOM 665 O O . LEU A 1 84 ? -2.939 7.586 -7.638 1.00 61.22 84 LEU A O 1
ATOM 669 N N . PHE A 1 85 ? -2.476 5.723 -6.476 1.00 65.38 85 PHE A N 1
ATOM 670 C CA . PHE A 1 85 ? -3.663 4.992 -6.905 1.00 65.38 85 PHE A CA 1
ATOM 671 C C . PHE A 1 85 ? -4.921 5.645 -6.325 1.00 65.38 85 PHE A C 1
ATOM 673 O O . PHE A 1 85 ? -5.116 5.713 -5.108 1.00 65.38 85 PHE A O 1
ATOM 680 N N . SER A 1 86 ? -5.799 6.127 -7.203 1.00 63.00 86 SER A N 1
ATOM 681 C CA . SER A 1 86 ? -6.947 6.963 -6.842 1.00 63.00 86 SER A CA 1
ATOM 682 C C . SER A 1 86 ? -8.198 6.192 -6.410 1.00 63.00 86 SER A C 1
ATOM 684 O O . SER A 1 86 ? -9.258 6.798 -6.276 1.00 63.00 86 SER A O 1
ATOM 686 N N . GLY A 1 87 ? -8.116 4.870 -6.226 1.00 58.94 87 GLY A N 1
ATOM 687 C CA . GLY A 1 87 ? -9.256 4.029 -5.826 1.00 58.94 87 GLY A CA 1
ATOM 688 C C . GLY A 1 87 ? -10.224 3.692 -6.969 1.00 58.94 87 GLY A C 1
ATOM 689 O O . GLY A 1 87 ? -10.963 2.720 -6.896 1.00 58.94 87 GLY A O 1
ATOM 690 N N . ASN A 1 88 ? -10.173 4.431 -8.078 1.00 61.88 88 ASN A N 1
ATOM 691 C CA . ASN A 1 88 ? -10.989 4.222 -9.281 1.00 61.88 88 ASN A CA 1
ATOM 692 C C . ASN A 1 88 ? -10.323 3.318 -10.338 1.00 61.88 88 ASN A C 1
ATOM 694 O O . ASN A 1 88 ? -10.736 3.324 -11.495 1.00 61.88 88 ASN A O 1
ATOM 698 N N . GLY A 1 89 ? -9.271 2.583 -9.971 1.00 60.75 89 GLY A N 1
ATOM 699 C CA . GLY A 1 89 ? -8.517 1.744 -10.909 1.00 60.75 89 GLY A CA 1
ATOM 700 C C . GLY A 1 89 ? -7.446 2.483 -11.716 1.00 60.75 89 GLY A C 1
ATOM 701 O O . GLY A 1 89 ? -6.789 1.855 -12.539 1.00 60.75 89 GLY A O 1
ATOM 702 N N . LEU A 1 90 ? -7.253 3.784 -11.483 1.00 68.38 90 LEU A N 1
ATOM 703 C CA . LEU A 1 90 ? -6.227 4.596 -12.135 1.00 68.38 90 LEU A CA 1
ATOM 704 C C . LEU A 1 90 ? -5.210 5.119 -11.117 1.00 68.38 90 LEU A C 1
ATOM 706 O O . LEU A 1 90 ? -5.504 5.247 -9.927 1.00 68.38 90 LEU A O 1
ATOM 710 N N . THR A 1 91 ? -4.025 5.462 -11.608 1.00 69.06 91 THR A N 1
ATOM 711 C CA . THR A 1 91 ? -2.951 6.081 -10.825 1.00 69.06 91 THR A CA 1
ATOM 712 C C . THR A 1 91 ? -2.771 7.515 -11.311 1.00 69.06 91 THR A C 1
ATOM 714 O O . THR A 1 91 ? -2.679 7.758 -12.514 1.00 69.06 91 THR A O 1
ATOM 717 N N . LYS A 1 92 ? -2.786 8.496 -10.402 1.00 73.38 92 LYS A N 1
ATOM 718 C CA . LYS A 1 92 ? -2.647 9.914 -10.771 1.00 73.38 92 LYS A CA 1
ATOM 719 C C . LYS A 1 92 ? -1.253 10.207 -11.319 1.00 73.38 92 LYS A C 1
ATOM 721 O O . LYS A 1 92 ? -0.257 9.694 -10.809 1.00 73.38 92 LYS A O 1
ATOM 726 N N . VAL A 1 93 ? -1.180 11.089 -12.314 1.00 75.44 93 VAL A N 1
ATOM 727 C CA . VAL A 1 93 ? 0.102 11.614 -12.795 1.00 75.44 93 VAL A CA 1
ATOM 728 C C . VAL A 1 93 ? 0.711 12.524 -11.730 1.00 75.44 93 VAL A C 1
ATOM 730 O O . VAL A 1 93 ? 0.051 13.407 -11.182 1.00 75.44 93 VAL A O 1
ATOM 733 N N . ASN A 1 94 ? 1.995 12.318 -11.438 1.00 74.81 94 ASN A N 1
ATOM 734 C CA . ASN A 1 94 ? 2.757 13.221 -10.588 1.00 74.81 94 ASN A CA 1
ATOM 735 C C . ASN A 1 94 ? 3.307 14.388 -11.423 1.00 74.81 94 ASN A C 1
ATOM 737 O O . ASN A 1 94 ? 4.411 14.302 -11.959 1.00 74.81 94 ASN A O 1
ATOM 741 N N . HIS A 1 95 ? 2.568 15.491 -11.527 1.00 77.75 95 HIS A N 1
ATOM 742 C CA . HIS A 1 95 ? 3.018 16.669 -12.285 1.00 77.75 95 HIS A CA 1
ATOM 743 C C . HIS A 1 95 ? 4.230 17.387 -11.666 1.00 77.75 95 HIS A C 1
ATOM 745 O O . HIS A 1 95 ? 4.865 18.196 -12.333 1.00 77.75 95 HIS A O 1
ATOM 751 N N . ASN A 1 96 ? 4.612 17.055 -10.428 1.00 75.38 96 ASN A N 1
ATOM 752 C CA . ASN A 1 96 ? 5.827 17.590 -9.805 1.00 75.38 96 ASN A CA 1
ATOM 753 C C . ASN A 1 96 ? 7.100 16.853 -10.261 1.00 75.38 96 ASN A C 1
ATOM 755 O O . ASN A 1 96 ? 8.208 17.241 -9.895 1.00 75.38 96 ASN A O 1
ATOM 759 N N . ASN A 1 97 ? 6.971 15.771 -11.034 1.00 71.50 97 ASN A N 1
ATOM 760 C CA . ASN A 1 97 ? 8.103 15.065 -11.621 1.00 71.50 97 ASN A CA 1
ATOM 761 C C . ASN A 1 97 ? 8.497 15.715 -12.960 1.00 71.50 97 ASN A C 1
ATOM 763 O O . ASN A 1 97 ? 7.649 15.944 -13.819 1.00 71.50 97 ASN A O 1
ATOM 767 N N . ARG A 1 98 ? 9.805 15.936 -13.165 1.00 76.31 98 ARG A N 1
ATOM 768 C CA . ARG A 1 98 ? 10.389 16.507 -14.395 1.00 76.31 98 ARG A CA 1
ATOM 769 C C . ARG A 1 98 ? 9.979 15.803 -15.691 1.00 76.31 98 ARG A C 1
ATOM 771 O O . ARG A 1 98 ? 10.078 16.392 -16.755 1.00 76.31 98 ARG A O 1
ATOM 778 N N . TYR A 1 99 ? 9.588 14.533 -15.613 1.00 70.81 99 TYR A N 1
ATOM 779 C CA . TYR A 1 99 ? 9.201 13.734 -16.777 1.00 70.81 99 TYR A CA 1
ATOM 780 C C . TYR A 1 99 ? 7.714 13.832 -17.124 1.00 70.81 99 TYR A C 1
ATOM 782 O O . TYR A 1 99 ? 7.297 13.316 -18.157 1.00 70.81 99 TYR A O 1
ATOM 790 N N . SER A 1 100 ? 6.912 14.459 -16.264 1.00 70.50 100 SER A N 1
ATOM 791 C CA . SER A 1 100 ? 5.456 14.518 -16.401 1.00 70.50 100 SER A CA 1
ATOM 792 C C . SER A 1 100 ? 4.862 15.897 -16.106 1.00 70.50 100 SER A C 1
ATOM 794 O O . SER A 1 100 ? 3.640 16.026 -16.008 1.00 70.50 100 SER A O 1
ATOM 796 N N . SER A 1 101 ? 5.703 16.932 -16.004 1.00 76.31 101 SER A N 1
ATOM 797 C CA . SER A 1 101 ? 5.277 18.323 -15.795 1.00 76.31 101 SER A CA 1
ATOM 798 C C . SER A 1 101 ? 4.352 18.817 -16.906 1.00 76.31 101 SER A C 1
ATOM 800 O O . SER A 1 101 ? 3.345 19.457 -16.626 1.00 76.31 101 SER A O 1
ATOM 802 N N . ASP A 1 102 ? 4.644 18.431 -18.150 1.00 82.62 102 ASP A N 1
ATOM 803 C CA . ASP A 1 102 ? 3.945 18.927 -19.343 1.00 82.62 102 ASP A CA 1
ATOM 804 C C . ASP A 1 102 ? 2.897 17.926 -19.849 1.00 82.62 102 ASP A C 1
ATOM 806 O O . ASP A 1 102 ? 2.337 18.061 -20.936 1.00 82.62 102 ASP A O 1
ATOM 810 N N . THR A 1 103 ? 2.651 16.868 -19.075 1.00 77.25 103 THR A N 1
ATOM 811 C CA . THR A 1 103 ? 1.693 15.835 -19.447 1.00 77.25 103 THR A CA 1
ATOM 812 C C . THR A 1 103 ? 0.269 16.361 -19.234 1.00 77.25 103 THR A C 1
ATOM 814 O O . THR A 1 103 ? -0.083 16.673 -18.099 1.00 77.25 103 THR A O 1
ATOM 817 N N . PRO A 1 104 ? -0.586 16.422 -20.272 1.00 79.88 104 PRO A N 1
ATOM 818 C CA . PRO A 1 104 ? -1.931 16.987 -20.149 1.00 79.88 104 PRO A CA 1
ATOM 819 C C . PRO A 1 104 ? -2.925 16.045 -19.452 1.00 79.88 104 PRO A C 1
ATOM 821 O O . PRO A 1 104 ? -4.003 16.476 -19.047 1.00 79.88 104 PRO A O 1
ATOM 824 N N . GLN A 1 105 ? -2.597 14.753 -19.324 1.00 80.44 105 GLN A N 1
ATOM 825 C CA . GLN A 1 105 ? -3.470 13.771 -18.682 1.00 80.44 105 GLN A CA 1
ATOM 826 C C . GLN A 1 105 ? -3.329 13.757 -17.153 1.00 80.44 105 GLN A C 1
ATOM 828 O O . GLN A 1 105 ? -2.228 13.791 -16.613 1.00 80.44 105 GLN A O 1
ATOM 833 N N . GLN A 1 106 ? -4.466 13.637 -16.462 1.00 74.94 106 GLN A N 1
ATOM 834 C CA . GLN A 1 106 ? -4.550 13.582 -14.995 1.00 74.94 106 GLN A CA 1
ATOM 835 C C . GLN A 1 106 ? -4.220 12.189 -14.422 1.00 74.94 106 GLN A C 1
ATOM 837 O O . GLN A 1 106 ? -3.839 12.059 -13.256 1.00 74.94 106 GLN A O 1
ATOM 842 N N . TYR A 1 107 ? -4.365 11.143 -15.237 1.00 76.19 107 TYR A N 1
ATOM 843 C CA . TYR A 1 107 ? -4.163 9.746 -14.855 1.00 76.19 107 TYR A CA 1
ATOM 844 C C . TYR A 1 107 ? -3.167 9.079 -15.800 1.00 76.19 107 TYR A C 1
ATOM 846 O O . TYR A 1 107 ? -3.174 9.355 -16.997 1.00 76.19 107 TYR A O 1
ATOM 854 N N . GLY A 1 108 ? -2.303 8.223 -15.258 1.00 67.19 108 GLY A N 1
ATOM 855 C CA . GLY A 1 108 ? -1.391 7.398 -16.041 1.00 67.19 108 GLY A CA 1
ATOM 856 C C . GLY A 1 108 ? -2.121 6.313 -16.836 1.00 67.19 108 GLY A C 1
ATOM 857 O O . GLY A 1 108 ? -3.337 6.140 -16.733 1.00 67.19 108 GLY A O 1
ATOM 858 N N . VAL A 1 109 ? -1.354 5.568 -17.633 1.00 63.12 109 VAL A N 1
ATOM 859 C CA . VAL A 1 109 ? -1.843 4.362 -18.319 1.00 63.12 109 VAL A CA 1
ATOM 860 C C . VAL A 1 109 ? -2.342 3.322 -17.309 1.00 63.12 109 VAL A C 1
ATOM 862 O O . VAL A 1 109 ? -1.903 3.312 -16.159 1.00 63.12 109 VAL A O 1
ATOM 865 N N . ALA A 1 110 ? -3.259 2.450 -17.735 1.00 60.16 110 ALA A N 1
ATOM 866 C CA . ALA A 1 110 ? -3.765 1.370 -16.892 1.00 60.16 110 ALA A CA 1
ATOM 867 C C . ALA A 1 110 ? -2.605 0.495 -16.378 1.00 60.16 110 ALA A C 1
ATOM 869 O O . ALA A 1 110 ? -1.864 -0.090 -17.171 1.00 60.16 110 ALA A O 1
ATOM 870 N N . GLU A 1 111 ? -2.444 0.408 -15.055 1.00 54.12 111 GLU A N 1
ATOM 871 C CA . GLU A 1 111 ? -1.467 -0.489 -14.434 1.00 54.12 111 GLU A CA 1
ATOM 872 C C . GLU A 1 111 ? -1.926 -1.938 -14.632 1.00 54.12 111 GLU A C 1
ATOM 874 O O . GLU A 1 111 ? -2.997 -2.344 -14.176 1.00 54.12 111 GLU A O 1
ATOM 879 N N . THR A 1 112 ? -1.112 -2.720 -15.342 1.00 56.34 112 THR A N 1
ATOM 880 C CA . THR A 1 112 ? -1.307 -4.167 -15.458 1.00 56.34 112 THR A CA 1
ATOM 881 C C . THR A 1 112 ? -0.590 -4.829 -14.290 1.00 56.34 112 THR A C 1
ATOM 883 O O . THR A 1 112 ? 0.627 -4.718 -14.165 1.00 56.34 112 THR A O 1
ATOM 886 N N . PHE A 1 113 ? -1.353 -5.488 -13.420 1.00 58.62 113 PHE A N 1
ATOM 887 C CA . PHE A 1 113 ? -0.824 -6.224 -12.277 1.00 58.62 113 PHE A CA 1
ATOM 888 C C . PHE A 1 113 ? -0.610 -7.690 -12.663 1.00 58.62 113 PHE A C 1
ATOM 890 O O . PHE A 1 113 ? -1.577 -8.396 -12.953 1.00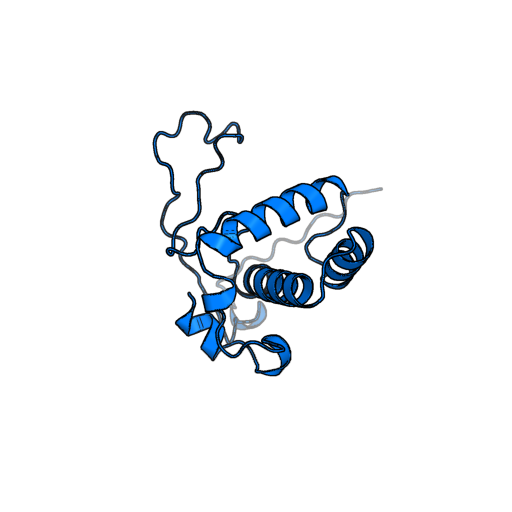 58.62 113 PHE A O 1
ATOM 897 N N . THR A 1 114 ? 0.644 -8.142 -12.662 1.00 57.75 114 THR A N 1
ATOM 898 C CA . THR A 1 114 ? 0.989 -9.553 -12.874 1.00 57.75 114 THR A CA 1
ATOM 899 C C . THR A 1 114 ? 1.298 -10.187 -11.526 1.00 57.75 114 THR A C 1
ATOM 901 O O . THR A 1 114 ? 2.291 -9.843 -10.891 1.00 57.75 114 THR A O 1
ATOM 904 N N . PHE A 1 115 ? 0.435 -11.104 -11.092 1.00 62.38 115 PHE A N 1
ATOM 905 C CA . PHE A 1 115 ? 0.618 -11.879 -9.869 1.00 62.38 115 PHE A CA 1
ATOM 906 C C . PHE A 1 115 ? 0.987 -13.314 -10.222 1.00 62.38 115 PHE A C 1
ATOM 908 O O . PHE A 1 115 ? 0.139 -14.081 -10.684 1.00 62.38 115 PHE A O 1
ATOM 915 N N . GLU A 1 116 ? 2.246 -13.679 -10.010 1.00 62.19 116 GLU A N 1
ATOM 916 C CA . GLU A 1 116 ? 2.695 -15.062 -10.150 1.00 62.19 116 GLU A CA 1
ATOM 917 C C . GLU A 1 116 ? 2.581 -15.776 -8.803 1.00 62.19 116 GLU A C 1
ATOM 919 O O . GLU A 1 116 ? 3.281 -15.449 -7.850 1.00 62.19 116 GLU A O 1
ATOM 924 N N . ARG A 1 117 ? 1.671 -16.754 -8.723 1.00 63.50 117 ARG A N 1
ATOM 925 C CA . ARG A 1 117 ? 1.452 -17.568 -7.513 1.00 63.50 117 ARG A CA 1
ATOM 926 C C . ARG A 1 117 ? 2.520 -18.633 -7.289 1.00 63.50 117 ARG A C 1
ATOM 928 O O . ARG A 1 117 ? 2.690 -19.087 -6.166 1.00 63.50 117 ARG A O 1
ATOM 935 N N . ASP A 1 118 ? 3.183 -19.042 -8.360 1.00 69.88 118 ASP A N 1
ATOM 936 C CA . ASP A 1 118 ? 4.248 -20.038 -8.340 1.00 69.88 118 ASP 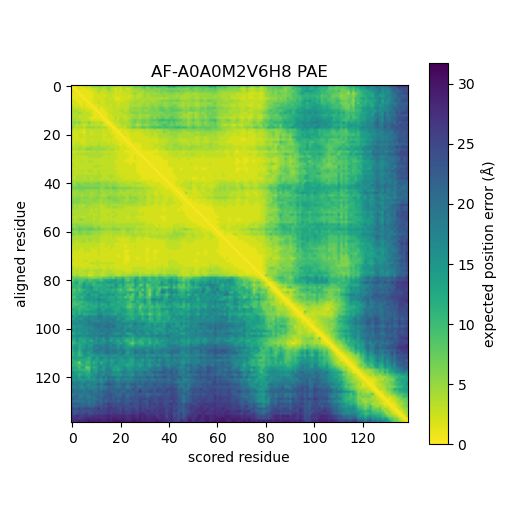A CA 1
ATOM 937 C C . ASP A 1 118 ? 5.326 -19.592 -9.336 1.00 69.88 118 ASP A C 1
ATOM 939 O O . ASP A 1 118 ? 5.389 -20.097 -10.462 1.00 69.88 118 ASP A O 1
ATOM 943 N N . PRO A 1 119 ? 6.078 -18.525 -9.000 1.00 69.62 119 PRO A N 1
ATOM 944 C CA . PRO A 1 119 ? 7.112 -18.027 -9.886 1.00 69.62 119 PRO A CA 1
ATOM 945 C C . PRO A 1 119 ? 8.151 -19.127 -10.070 1.00 69.62 119 PRO A C 1
ATOM 947 O O . PRO A 1 119 ? 8.658 -19.710 -9.107 1.00 69.62 119 PRO A O 1
ATOM 950 N N . LEU A 1 120 ? 8.479 -19.419 -11.326 1.00 73.38 120 LEU A N 1
ATOM 951 C CA . LEU A 1 120 ? 9.521 -20.388 -11.626 1.00 73.38 120 LEU A CA 1
ATOM 952 C C . LEU A 1 120 ? 10.832 -19.910 -10.990 1.00 73.38 120 LEU A C 1
ATOM 954 O O . LEU A 1 120 ? 11.244 -18.760 -11.154 1.00 73.38 120 LEU A O 1
ATOM 958 N N . THR A 1 121 ? 11.506 -20.802 -10.266 1.00 76.19 121 THR A N 1
ATOM 959 C CA . THR A 1 121 ? 12.856 -20.525 -9.776 1.00 76.19 121 THR A CA 1
ATOM 960 C C . THR A 1 121 ? 13.799 -20.292 -10.959 1.00 76.19 121 THR A C 1
ATOM 962 O O . THR A 1 121 ? 13.541 -20.737 -12.078 1.00 76.19 121 THR A O 1
ATOM 965 N N . ILE A 1 122 ? 14.939 -19.637 -10.717 1.00 71.25 122 ILE A N 1
ATOM 966 C CA . ILE A 1 122 ? 15.988 -19.480 -11.743 1.00 71.25 122 ILE A CA 1
ATOM 967 C C . ILE A 1 122 ? 16.378 -20.843 -12.340 1.00 71.25 122 ILE A C 1
ATOM 969 O O . ILE A 1 122 ? 16.620 -20.944 -13.539 1.00 71.25 122 ILE A O 1
ATOM 973 N N . GLU A 1 123 ? 16.376 -21.895 -11.519 1.00 73.50 123 GLU A N 1
ATOM 974 C CA . GLU A 1 123 ? 16.614 -23.273 -11.949 1.00 73.50 123 GLU A CA 1
ATOM 975 C C . GLU A 1 123 ? 15.504 -23.795 -12.878 1.00 73.50 123 GLU A C 1
ATOM 977 O O . GLU A 1 123 ? 15.798 -24.359 -13.931 1.00 73.50 123 GLU A O 1
ATOM 982 N N . ASN A 1 124 ? 14.236 -23.527 -12.552 1.00 77.69 124 ASN A N 1
ATOM 983 C CA . ASN A 1 124 ? 13.084 -23.930 -13.362 1.00 77.69 124 ASN A CA 1
ATOM 984 C C . ASN A 1 124 ? 12.985 -23.178 -14.702 1.00 77.69 124 ASN A C 1
ATOM 986 O O . ASN A 1 124 ? 12.375 -23.676 -15.647 1.00 77.69 124 ASN A O 1
ATOM 990 N N . LEU A 1 125 ? 13.564 -21.979 -14.801 1.00 77.38 125 LEU A N 1
ATOM 991 C CA . LEU A 1 125 ? 13.549 -21.170 -16.025 1.00 77.38 125 LEU A CA 1
ATOM 992 C C . LEU A 1 125 ? 14.555 -21.662 -17.090 1.00 77.38 125 LEU A C 1
ATOM 994 O O . LEU A 1 125 ? 14.440 -21.303 -18.269 1.00 77.38 125 LEU A O 1
ATOM 998 N N . GLY A 1 126 ? 15.516 -22.507 -16.697 1.00 76.12 126 GLY A N 1
ATOM 999 C CA . GLY A 1 126 ? 16.434 -23.211 -17.592 1.00 76.12 126 GLY A CA 1
ATOM 1000 C C . GLY A 1 126 ? 17.156 -22.289 -18.593 1.00 76.12 126 GLY A C 1
ATOM 1001 O O . GLY A 1 126 ? 17.742 -21.285 -18.188 1.00 76.12 126 GLY A O 1
ATOM 1002 N N . PRO A 1 127 ? 17.135 -22.588 -19.910 1.00 77.44 127 PRO A N 1
ATOM 1003 C CA . PRO A 1 127 ? 17.855 -21.806 -20.921 1.00 77.44 127 PRO A CA 1
ATOM 1004 C C . PRO A 1 127 ? 17.242 -20.422 -21.197 1.00 77.44 127 PRO A C 1
ATOM 1006 O O . PRO A 1 127 ? 17.808 -19.654 -21.973 1.00 77.44 127 PRO A O 1
ATOM 1009 N N . SER A 1 128 ? 16.097 -20.091 -20.589 1.00 78.62 128 SER A N 1
ATOM 1010 C CA . SER A 1 128 ? 15.408 -18.808 -20.789 1.00 78.62 128 SER A CA 1
ATOM 1011 C C . SER A 1 128 ? 16.037 -17.656 -19.995 1.00 78.62 128 SER A C 1
ATOM 1013 O O . SER A 1 128 ? 15.612 -16.512 -20.145 1.00 78.62 128 SER A O 1
ATOM 1015 N N . VAL A 1 129 ? 17.041 -17.934 -19.153 1.00 74.00 129 VAL A N 1
ATOM 1016 C CA . VAL A 1 129 ? 17.724 -16.935 -18.319 1.00 74.00 129 VAL A CA 1
ATOM 1017 C C . VAL A 1 129 ? 19.214 -16.913 -18.629 1.00 74.00 129 VAL A C 1
ATOM 1019 O O . VAL A 1 129 ? 19.863 -17.953 -18.718 1.00 74.00 129 VAL A O 1
ATOM 1022 N N . ALA A 1 130 ? 19.782 -15.713 -18.737 1.00 80.19 130 ALA A N 1
ATOM 1023 C CA . ALA A 1 130 ? 21.224 -15.514 -18.807 1.00 80.19 130 ALA A CA 1
ATOM 1024 C C . ALA A 1 130 ? 21.753 -15.069 -17.436 1.00 80.19 130 ALA A C 1
ATOM 1026 O O . ALA A 1 130 ? 21.318 -14.052 -16.896 1.00 80.19 130 ALA A O 1
ATOM 1027 N N . ILE A 1 131 ? 22.708 -15.817 -16.877 1.00 76.06 131 ILE A N 1
ATOM 1028 C CA . ILE A 1 131 ? 23.391 -15.456 -15.628 1.00 76.06 131 ILE A CA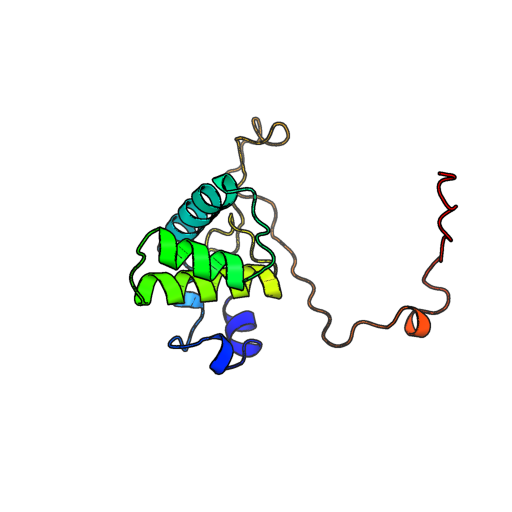 1
ATOM 1029 C C . ILE A 1 131 ? 24.649 -14.660 -15.976 1.00 76.06 131 ILE A C 1
ATOM 1031 O O . ILE A 1 131 ? 25.578 -15.187 -16.588 1.00 76.06 131 ILE A O 1
ATOM 1035 N N . PHE A 1 132 ? 24.701 -13.399 -15.550 1.00 80.25 132 PHE A N 1
ATOM 1036 C CA . PHE A 1 132 ? 25.884 -12.553 -15.693 1.00 80.25 132 PHE A CA 1
ATOM 1037 C C . PHE A 1 132 ? 26.603 -12.432 -14.344 1.00 80.25 132 PHE A C 1
ATOM 1039 O O . PHE A 1 132 ? 26.109 -11.734 -13.456 1.00 80.25 132 PHE A O 1
ATOM 1046 N N . PRO A 1 133 ? 27.759 -13.092 -14.149 1.00 78.94 133 PRO A N 1
ATOM 1047 C CA . PRO A 1 133 ? 28.511 -12.960 -12.910 1.00 78.94 133 PRO A CA 1
ATOM 1048 C C . PRO A 1 133 ? 29.056 -11.535 -12.783 1.00 78.94 133 PRO A C 1
ATOM 1050 O O . PRO A 1 133 ? 29.772 -11.041 -13.659 1.00 78.94 133 PRO A O 1
ATOM 1053 N N . ALA A 1 134 ? 28.728 -10.865 -11.678 1.00 79.31 134 ALA A N 1
ATOM 1054 C CA . ALA A 1 134 ? 29.285 -9.554 -11.380 1.00 79.31 134 ALA A CA 1
ATOM 1055 C C . ALA A 1 134 ? 30.801 -9.670 -11.152 1.00 79.31 134 ALA A C 1
ATOM 1057 O O . ALA A 1 134 ? 31.269 -10.546 -10.422 1.00 79.31 134 ALA A O 1
ATOM 1058 N N . LYS A 1 135 ? 31.585 -8.767 -11.757 1.00 81.06 135 LYS A N 1
ATOM 1059 C CA . LYS A 1 135 ? 33.006 -8.638 -11.416 1.00 81.06 135 LYS A CA 1
ATOM 1060 C C . LYS A 1 135 ? 33.119 -7.969 -10.043 1.00 81.06 135 LYS A C 1
ATOM 1062 O O . LYS A 1 135 ? 32.540 -6.896 -9.872 1.00 81.06 135 LYS A O 1
ATOM 1067 N N . PRO A 1 136 ? 33.876 -8.545 -9.092 1.00 76.12 136 PRO A N 1
ATOM 1068 C CA . PRO A 1 136 ? 34.151 -7.881 -7.828 1.00 76.12 136 PRO A CA 1
ATOM 1069 C C . PRO A 1 136 ? 34.787 -6.517 -8.088 1.00 76.12 136 PRO A C 1
ATOM 1071 O O . PRO A 1 136 ? 35.749 -6.409 -8.856 1.00 76.12 136 PRO A O 1
ATOM 1074 N N . ILE A 1 137 ? 34.259 -5.480 -7.446 1.00 78.12 137 ILE A N 1
ATOM 1075 C CA . ILE A 1 137 ? 34.932 -4.186 -7.396 1.00 78.12 137 ILE A CA 1
ATOM 1076 C C . ILE A 1 137 ? 36.148 -4.394 -6.491 1.00 78.12 137 ILE A C 1
ATOM 1078 O O . ILE A 1 137 ? 35.996 -4.792 -5.336 1.00 78.12 137 ILE A O 1
ATOM 1082 N N . LYS A 1 138 ? 37.358 -4.209 -7.030 1.00 70.19 138 LYS A N 1
ATOM 1083 C CA . LYS A 1 138 ? 38.578 -4.217 -6.216 1.00 70.19 138 LYS A CA 1
ATOM 1084 C C . LYS A 1 138 ? 38.480 -3.050 -5.232 1.00 70.19 138 LYS A C 1
ATOM 1086 O O . LYS A 1 138 ? 38.348 -1.912 -5.680 1.00 70.19 138 LYS A O 1
ATOM 1091 N N . GLY A 1 139 ? 38.469 -3.367 -3.938 1.00 58.16 139 GLY A N 1
ATOM 1092 C CA . GLY A 1 139 ? 38.680 -2.392 -2.868 1.00 58.16 139 GLY A CA 1
ATOM 1093 C C . GLY A 1 139 ? 40.112 -1.883 -2.839 1.00 58.16 139 GLY A C 1
ATOM 1094 O O . GLY A 1 139 ? 40.983 -2.536 -3.464 1.00 58.16 139 GLY A O 1
#

Secondary structure (DSSP, 8-state):
-HHHHHHHS-HHHHTT-S-GGGTSSHHHHHHHHHHHHHHHTTT--TT-HHHHHHHHHHTT--HHHHHHHHHHHHHHHHH---TTB-SSS-BB--TTSTTTTT---SB-SPPP----SSPPPTTTTGGG----PPPPPP-

Solvent-accessible surface area (backbone atoms only — not comparable to full-atom values): 8685 Å² total; per-residue (Å²): 106,58,76,54,50,56,68,71,52,52,66,82,68,44,57,97,46,92,51,54,59,80,38,44,27,55,72,44,23,52,55,48,33,52,50,52,55,57,51,53,75,70,75,62,64,88,86,40,68,68,56,53,53,52,48,39,59,71,74,62,56,53,71,69,58,46,52,44,48,53,44,40,48,47,46,23,72,79,68,65,50,50,70,50,34,42,42,79,76,40,32,49,50,59,51,89,39,92,92,33,56,86,52,90,60,69,50,50,75,78,81,82,82,85,82,73,93,75,67,71,47,79,77,73,48,49,90,81,58,87,88,77,83,80,78,81,79,82,127

Mean predicted aligned error: 10.78 Å

Nearest PDB structures (foldseek):
  3mxz-assembly1_A  TM=3.377E-01  e=9.588E+00  Arabidopsis thaliana

Organism: NCBI:txid336831

Foldseek 3Di:
DFVVCLVPDDPVLLPPDNTLLLQLAQVNLVVLLVLVVVLVVVVDDLLDLVSSLVVCVVVVPDPVNSSSNSSNSCCCNVFVCDSQNRSPQWGADDCVDPVCVPPPDGTDDRDDTDDDPPDQDPVRCPPVDDDDDDDDDDD

pLDDT: mean 80.29, std 10.25, range [54.12, 94.44]